Protein AF-A0A813G294-F1 (afdb_monomer_lite)

Radius of gyration: 37.11 Å; chains: 1; bounding box: 98×72×73 Å

Foldseek 3Di:
DDPVVVVVVVVVVPPDPDPPPCPDDPPVVQPDDADDPVPLVRLVVLLVCQVVDDDPDPNSVVSNVVSVVVVVVVVVVVVVLVVCVVDPDPDPVCVVDPVVCVVVVVCCVVPNPDPDPDPPDDDDDPDPVVVQVVCCVPVVDDPPPDDPDDDDDD

Organism: Polarella glacialis (NCBI:txid89957)

Secondary structure (DSSP, 8-state):
--HHHHHHHHHHTT-PPPP---------S--S----TT-HHHHHHHHHHHHHS--SSHHHHHHHHHHHHHHHHHHHHHHHHHHHHHS--S-HHHHHH-HHHHHHHHHHHHH--PPPSS-SS----SS-HHHHHHHHHHHSS-TT----------

Structure (mmCIF, N/CA/C/O backbone):
data_AF-A0A813G294-F1
#
_entry.id   AF-A0A813G294-F1
#
loop_
_atom_site.group_PDB
_atom_site.id
_atom_site.type_symbol
_atom_site.label_atom_id
_atom_site.label_alt_id
_atom_site.label_comp_id
_atom_site.label_asym_id
_atom_site.label_entity_id
_atom_site.label_seq_id
_atom_site.pdbx_PDB_ins_code
_atom_site.Cartn_x
_atom_site.Cartn_y
_atom_site.Cartn_z
_atom_site.occupancy
_atom_site.B_iso_or_equiv
_atom_site.auth_seq_id
_atom_site.auth_comp_id
_atom_site.auth_asym_id
_atom_site.auth_atom_id
_atom_site.pdbx_PDB_model_num
ATOM 1 N N . MET A 1 1 ? -47.497 -51.146 -14.653 1.00 51.03 1 MET A N 1
ATOM 2 C CA . MET A 1 1 ? -46.849 -50.410 -13.544 1.00 51.03 1 MET A CA 1
ATOM 3 C C . MET A 1 1 ? -47.878 -49.478 -12.923 1.00 51.03 1 MET A C 1
ATOM 5 O O . MET A 1 1 ? -48.528 -48.753 -13.660 1.00 51.03 1 MET A O 1
ATOM 9 N N . SER A 1 2 ? -48.101 -49.568 -11.611 1.00 65.31 2 SER A N 1
ATOM 10 C CA . SER A 1 2 ? -49.194 -48.860 -10.927 1.00 65.31 2 SER A CA 1
ATOM 11 C C . SER A 1 2 ? -48.904 -47.361 -10.794 1.00 65.31 2 SER A C 1
ATOM 13 O O . SER A 1 2 ? -47.890 -46.972 -10.215 1.00 65.31 2 SER A O 1
ATOM 15 N N . VAL A 1 3 ? -49.817 -46.527 -11.299 1.00 63.66 3 VAL A N 1
ATOM 16 C CA . VAL A 1 3 ? -49.752 -45.053 -11.242 1.00 63.66 3 VAL A CA 1
ATOM 17 C C . VAL A 1 3 ? -49.686 -44.552 -9.792 1.00 63.66 3 VAL A C 1
ATOM 19 O O . VAL A 1 3 ? -48.962 -43.606 -9.491 1.00 63.66 3 VAL A O 1
ATOM 22 N N . LEU A 1 4 ? -50.335 -45.256 -8.860 1.00 67.06 4 LEU A N 1
ATOM 23 C CA . LEU A 1 4 ? -50.295 -44.946 -7.427 1.00 67.06 4 LEU A CA 1
ATOM 24 C C . LEU A 1 4 ? -48.887 -45.068 -6.825 1.00 67.06 4 LEU A C 1
ATOM 26 O O . LEU A 1 4 ? -48.515 -44.276 -5.960 1.00 67.06 4 LEU A O 1
ATOM 30 N N . ALA A 1 5 ? -48.072 -46.008 -7.313 1.00 66.12 5 ALA A N 1
ATOM 31 C CA . ALA A 1 5 ? -46.697 -46.182 -6.846 1.00 66.12 5 ALA A CA 1
ATOM 32 C C . ALA A 1 5 ? -45.739 -45.102 -7.385 1.00 66.12 5 ALA A C 1
ATOM 34 O O . ALA A 1 5 ? -44.698 -44.848 -6.778 1.00 66.12 5 ALA A O 1
ATOM 35 N N . ALA A 1 6 ? -46.073 -44.464 -8.512 1.00 63.44 6 ALA A N 1
ATOM 36 C CA . ALA A 1 6 ? -45.314 -43.333 -9.043 1.00 63.44 6 ALA A CA 1
ATOM 37 C C . ALA A 1 6 ? -45.627 -42.042 -8.266 1.00 63.44 6 ALA A C 1
ATOM 39 O O . ALA A 1 6 ? -44.710 -41.310 -7.892 1.00 63.44 6 ALA A O 1
ATOM 40 N N . VAL A 1 7 ? -46.903 -41.815 -7.933 1.00 67.12 7 VAL A N 1
ATOM 41 C CA . VAL A 1 7 ? -47.347 -40.637 -7.169 1.00 67.12 7 VAL A CA 1
ATOM 42 C C . VAL A 1 7 ? -46.829 -40.665 -5.726 1.00 67.12 7 VAL A C 1
ATOM 44 O O . VAL A 1 7 ? -46.360 -39.641 -5.226 1.00 67.12 7 VAL A O 1
ATOM 47 N N . SER A 1 8 ? -46.816 -41.830 -5.067 1.00 64.88 8 SER A N 1
ATOM 48 C CA . SER A 1 8 ? -46.318 -41.942 -3.686 1.00 64.88 8 SER A CA 1
ATOM 49 C C . SER A 1 8 ? -44.819 -41.642 -3.565 1.00 64.88 8 SER A C 1
ATOM 51 O O . SER A 1 8 ? -44.395 -40.951 -2.639 1.00 64.88 8 SER A O 1
ATOM 53 N N . ARG A 1 9 ? -44.005 -42.062 -4.543 1.00 60.53 9 ARG A N 1
ATOM 54 C CA . ARG A 1 9 ? -42.565 -41.741 -4.587 1.00 60.53 9 ARG A CA 1
ATOM 55 C C . ARG A 1 9 ? -42.307 -40.256 -4.834 1.00 60.53 9 ARG A C 1
ATOM 57 O O . ARG A 1 9 ? -41.322 -39.712 -4.340 1.00 60.53 9 ARG A O 1
ATOM 64 N N . GLN A 1 10 ? -43.192 -39.591 -5.573 1.00 60.06 10 GLN A N 1
ATOM 65 C CA . GLN A 1 10 ? -43.084 -38.163 -5.866 1.00 60.06 10 GLN A CA 1
ATOM 66 C C . GLN A 1 10 ? -43.518 -37.293 -4.674 1.00 60.06 10 GLN A C 1
ATOM 68 O O . GLN A 1 10 ? -42.941 -36.226 -4.460 1.00 60.06 10 GLN A O 1
ATOM 73 N N . ALA A 1 11 ? -44.458 -37.776 -3.854 1.00 60.75 11 ALA A N 1
ATOM 74 C CA . ALA A 1 11 ? -44.867 -37.131 -2.606 1.00 60.75 11 ALA A CA 1
ATOM 75 C C . ALA A 1 11 ? -43.764 -37.177 -1.531 1.00 60.75 11 ALA A C 1
ATOM 77 O O . ALA A 1 11 ? -43.470 -36.156 -0.913 1.00 60.75 11 ALA A O 1
ATOM 78 N N . VAL A 1 12 ? -43.078 -38.315 -1.369 1.00 60.28 12 VAL A N 1
ATOM 79 C CA . VAL A 1 12 ? -41.978 -38.458 -0.389 1.00 60.28 12 VAL A CA 1
ATOM 80 C C . VAL A 1 12 ? -40.771 -37.581 -0.751 1.00 60.28 12 VAL A C 1
ATOM 82 O O . VAL A 1 12 ? -40.117 -37.029 0.129 1.00 60.28 12 VAL A O 1
ATOM 85 N N . ARG A 1 13 ? -40.505 -37.362 -2.046 1.00 58.94 13 ARG A N 1
ATOM 86 C CA . ARG A 1 13 ? -39.393 -36.514 -2.517 1.00 58.94 13 ARG A CA 1
ATOM 87 C C . ARG A 1 13 ? -39.620 -35.008 -2.315 1.00 58.94 13 ARG A C 1
ATOM 89 O O . ARG A 1 13 ? -38.680 -34.237 -2.477 1.00 58.94 13 ARG A O 1
ATOM 96 N N . ARG A 1 14 ? -40.851 -34.586 -1.995 1.00 57.94 14 ARG A N 1
ATOM 97 C CA . ARG A 1 14 ? -41.220 -33.183 -1.725 1.00 57.94 14 ARG A CA 1
ATOM 98 C C . ARG A 1 14 ? -41.246 -32.824 -0.242 1.00 57.94 14 ARG A C 1
ATOM 100 O O . ARG A 1 14 ? -41.527 -31.670 0.076 1.00 57.94 14 ARG A O 1
ATOM 107 N N . VAL A 1 15 ? -40.911 -33.755 0.652 1.00 60.88 15 VAL A N 1
ATOM 108 C CA . VAL A 1 15 ? -40.578 -33.404 2.035 1.00 60.88 15 VAL A CA 1
ATOM 109 C C . VAL A 1 15 ? -39.236 -32.677 1.994 1.00 60.88 15 VAL A C 1
ATOM 111 O O . VAL A 1 15 ? -38.169 -33.281 2.058 1.00 60.88 15 VAL A O 1
ATOM 114 N N . G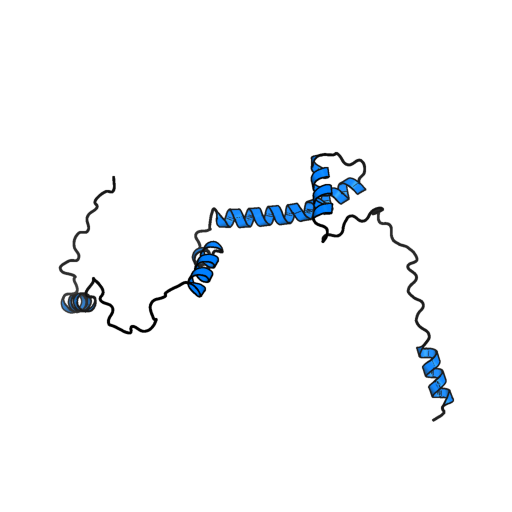LN A 1 16 ? -39.302 -31.364 1.780 1.00 65.44 16 GLN A N 1
ATOM 115 C CA . GLN A 1 16 ? -38.167 -30.470 1.947 1.00 65.44 16 GLN A CA 1
ATOM 116 C C . GLN A 1 16 ? -37.621 -30.706 3.362 1.00 65.44 16 GLN A C 1
ATOM 118 O O . GLN A 1 16 ? -38.410 -30.655 4.312 1.00 65.44 16 GLN A O 1
ATOM 123 N N . PRO A 1 17 ? -36.321 -31.004 3.534 1.00 65.12 17 PRO A N 1
ATOM 124 C CA . PRO A 1 17 ? -35.747 -31.055 4.867 1.00 65.12 17 PRO A CA 1
ATOM 125 C C . PRO A 1 17 ? -36.040 -29.715 5.539 1.00 65.12 17 PRO A C 1
ATOM 127 O O . PRO A 1 17 ? -35.833 -28.662 4.931 1.00 65.12 17 PRO A O 1
ATOM 130 N N . ALA A 1 18 ? -36.573 -29.759 6.763 1.00 67.44 18 ALA A N 1
ATOM 131 C CA . ALA A 1 18 ? -36.802 -28.552 7.541 1.00 67.44 18 ALA A CA 1
ATOM 132 C C . ALA A 1 18 ? -35.514 -27.709 7.506 1.00 67.44 18 ALA A C 1
ATOM 134 O O . ALA A 1 18 ? -34.428 -28.273 7.701 1.00 67.44 18 ALA A O 1
ATOM 135 N N . PRO A 1 19 ? -35.594 -26.401 7.198 1.00 70.44 19 PRO A N 1
ATOM 136 C CA . PRO A 1 19 ? -34.406 -25.568 7.119 1.00 70.44 19 PRO A CA 1
ATOM 137 C C . PRO A 1 19 ? -33.660 -25.702 8.440 1.00 70.44 19 PRO A C 1
ATOM 139 O O . PRO A 1 19 ? -34.276 -25.596 9.500 1.00 70.44 19 PRO A O 1
ATOM 142 N N . ALA A 1 20 ? -32.357 -25.991 8.372 1.00 70.00 20 ALA A N 1
ATOM 143 C CA . ALA A 1 20 ? -31.525 -26.197 9.549 1.00 70.00 20 ALA A CA 1
ATOM 144 C C . ALA A 1 20 ? -31.714 -25.016 10.511 1.00 70.00 20 ALA A C 1
ATOM 146 O O . ALA A 1 20 ? -31.218 -23.910 10.273 1.00 70.00 20 ALA A O 1
ATOM 147 N N . MET A 1 21 ? -32.491 -25.240 11.572 1.00 66.56 21 MET A N 1
ATOM 148 C CA . MET A 1 21 ? -32.824 -24.206 12.535 1.00 66.56 21 MET A CA 1
ATOM 149 C C . MET A 1 21 ? -31.529 -23.866 13.262 1.00 66.56 21 MET A C 1
ATOM 151 O O . MET A 1 21 ? -30.981 -24.692 13.992 1.00 66.56 21 MET A O 1
ATOM 155 N N . ARG A 1 22 ? -30.988 -22.669 13.015 1.00 62.59 22 ARG A N 1
ATOM 156 C CA . ARG A 1 22 ? -29.798 -22.160 13.708 1.00 62.59 22 ARG A CA 1
ATOM 157 C C . ARG A 1 22 ? -30.152 -21.939 15.182 1.00 62.59 22 ARG A C 1
ATOM 159 O O . ARG A 1 22 ? -30.475 -20.827 15.578 1.00 62.59 22 ARG A O 1
ATOM 166 N N . MET A 1 23 ? -30.102 -23.005 15.981 1.00 62.69 23 MET A N 1
ATOM 167 C CA . MET A 1 23 ? -30.502 -23.017 17.394 1.00 62.69 23 MET A CA 1
ATOM 168 C C . MET A 1 23 ? -29.616 -22.153 18.302 1.00 62.69 23 MET A C 1
ATOM 170 O O . MET A 1 23 ? -30.032 -21.811 19.401 1.00 62.69 23 MET A O 1
ATOM 174 N N . ALA A 1 24 ? -28.427 -21.745 17.854 1.00 57.69 24 ALA A N 1
ATOM 175 C CA . ALA A 1 24 ? -27.616 -20.775 18.576 1.00 57.69 24 ALA A CA 1
ATOM 176 C C . ALA A 1 24 ? -26.693 -20.018 17.615 1.00 57.69 24 ALA A C 1
ATOM 178 O O . ALA A 1 24 ? -25.806 -20.603 16.988 1.00 57.69 24 ALA A O 1
ATOM 179 N N . ARG A 1 25 ? -26.846 -18.691 17.535 1.00 59.12 25 ARG A N 1
ATOM 180 C CA . ARG A 1 25 ? -25.718 -17.834 17.158 1.00 59.12 25 ARG A CA 1
ATOM 181 C C . ARG A 1 25 ? -24.722 -17.941 18.311 1.00 59.12 25 ARG A C 1
ATOM 183 O O . ARG A 1 25 ? -25.004 -17.475 19.410 1.00 59.12 25 ARG A O 1
ATOM 190 N N . ARG A 1 26 ? -23.579 -18.591 18.086 1.00 57.94 26 ARG A N 1
ATOM 191 C CA . ARG A 1 26 ? -22.437 -18.500 19.002 1.00 57.94 26 ARG A CA 1
ATOM 192 C C . ARG A 1 26 ? -21.989 -17.040 19.013 1.00 57.94 26 ARG A C 1
ATOM 194 O O . ARG A 1 26 ? -21.222 -16.629 18.149 1.00 57.94 26 ARG A O 1
ATOM 201 N N . ASN A 1 27 ? -22.511 -16.252 19.948 1.00 57.03 27 ASN A N 1
ATOM 202 C CA . ASN A 1 27 ? -22.039 -14.897 20.200 1.00 57.03 27 ASN A CA 1
ATOM 203 C C . ASN A 1 27 ? -20.688 -15.033 20.907 1.00 57.03 27 ASN A C 1
ATOM 205 O O . ASN A 1 27 ? -20.604 -15.014 22.130 1.00 57.03 27 ASN A O 1
ATOM 209 N N . LEU A 1 28 ? -19.640 -15.260 20.116 1.00 56.78 28 LEU A N 1
ATOM 210 C CA . LEU A 1 28 ? -18.252 -15.453 20.539 1.00 56.78 28 LEU A CA 1
ATOM 211 C C . LEU A 1 28 ? -17.624 -14.128 21.034 1.00 56.78 28 LEU A C 1
ATOM 213 O O . LEU A 1 28 ? -16.503 -13.791 20.672 1.00 56.78 28 LEU A O 1
ATOM 217 N N . GLY A 1 29 ? -18.382 -13.325 21.785 1.00 57.59 29 GLY A N 1
ATOM 218 C CA . GLY A 1 29 ? -17.981 -12.001 22.267 1.00 57.59 29 GLY A CA 1
ATOM 219 C C . GLY A 1 29 ? -18.040 -10.865 21.237 1.00 57.59 29 GLY A C 1
ATOM 220 O O . GLY A 1 29 ? -17.925 -9.711 21.634 1.00 57.59 29 GLY A O 1
ATOM 221 N N . ASP A 1 30 ? -18.274 -11.139 19.950 1.00 60.16 30 ASP A N 1
ATOM 222 C CA . ASP A 1 30 ? -18.521 -10.089 18.949 1.00 60.16 30 ASP A CA 1
ATOM 223 C C . ASP A 1 30 ? -19.986 -9.646 19.001 1.00 60.16 30 ASP A C 1
ATOM 225 O O . ASP A 1 30 ? -20.839 -10.129 18.257 1.00 60.16 30 ASP A O 1
ATOM 229 N N . SER A 1 31 ? -20.294 -8.738 19.926 1.00 60.56 31 SER A N 1
ATOM 230 C CA . SER A 1 31 ? -21.604 -8.079 19.996 1.00 60.56 31 SER A CA 1
ATOM 231 C C . SER A 1 31 ? -21.836 -7.105 18.835 1.00 60.56 31 SER A C 1
ATOM 233 O O . SER A 1 31 ? -22.985 -6.797 18.523 1.00 60.56 31 SER A O 1
ATOM 235 N N . VAL A 1 32 ? -20.768 -6.647 18.171 1.00 62.62 32 VAL A N 1
ATOM 236 C CA . VAL A 1 32 ? -20.823 -5.673 17.077 1.00 62.62 32 VAL A CA 1
ATOM 237 C C . VAL A 1 32 ? -19.912 -6.128 15.943 1.00 62.62 32 VAL A C 1
ATOM 239 O O . VAL A 1 32 ? -18.707 -6.282 16.120 1.00 62.62 32 VAL A O 1
ATOM 242 N N . VAL A 1 33 ? -20.497 -6.345 14.766 1.00 72.00 33 VAL A N 1
ATOM 243 C CA . VAL A 1 33 ? -19.740 -6.549 13.527 1.00 72.00 33 VAL A CA 1
ATOM 244 C C . VAL A 1 33 ? -19.400 -5.170 12.974 1.00 72.00 33 VAL A C 1
ATOM 246 O O . VAL A 1 33 ? -20.294 -4.346 12.788 1.00 72.00 33 VAL A O 1
ATOM 249 N N . GLY A 1 34 ? -18.114 -4.911 12.746 1.00 82.69 34 GLY A N 1
ATOM 250 C CA . GLY A 1 34 ? -17.653 -3.666 12.146 1.00 82.69 34 GLY A CA 1
ATOM 251 C C . GLY A 1 34 ? -18.094 -3.455 10.696 1.00 82.69 34 GLY A C 1
ATOM 252 O O . GLY A 1 34 ? -18.707 -4.341 10.093 1.00 82.69 34 GLY A O 1
ATOM 253 N N . PRO A 1 35 ? -17.747 -2.298 10.104 1.00 90.62 35 PRO A N 1
ATOM 254 C CA . PRO A 1 35 ? -17.996 -2.040 8.693 1.00 90.62 35 PRO A CA 1
ATOM 255 C C . PRO A 1 35 ? -17.366 -3.126 7.809 1.00 90.62 35 PRO A C 1
ATOM 257 O O . PRO A 1 35 ? -16.285 -3.634 8.130 1.00 90.62 35 PRO A O 1
ATOM 260 N N . PRO A 1 36 ? -18.000 -3.480 6.680 1.00 90.44 36 PRO A N 1
ATOM 261 C CA . PRO A 1 36 ? -17.420 -4.430 5.740 1.00 90.44 36 PRO A CA 1
ATOM 262 C C . PRO A 1 36 ? -16.083 -3.902 5.199 1.00 90.44 36 PRO A C 1
ATOM 264 O O . PRO A 1 36 ? -15.880 -2.695 5.090 1.00 90.44 36 PRO A O 1
ATOM 267 N N . LEU A 1 37 ? -15.174 -4.802 4.809 1.00 86.25 37 LEU A N 1
ATOM 268 C CA . LEU A 1 37 ? -13.845 -4.433 4.284 1.00 86.25 37 LEU A CA 1
ATOM 269 C C . LEU A 1 37 ? -13.908 -3.543 3.032 1.00 86.25 37 LEU A C 1
ATOM 271 O O . LEU A 1 37 ? -12.975 -2.796 2.757 1.00 86.25 37 LEU A O 1
ATOM 275 N N . THR A 1 38 ? -15.005 -3.618 2.280 1.00 92.12 38 THR A N 1
ATOM 276 C CA . THR A 1 38 ? -15.256 -2.790 1.095 1.00 92.12 38 THR A CA 1
ATOM 277 C C . THR A 1 38 ? -15.556 -1.332 1.443 1.00 92.12 38 THR A C 1
ATOM 279 O O . THR A 1 38 ? -15.398 -0.458 0.597 1.00 92.12 38 THR A O 1
ATOM 282 N N . ASP A 1 39 ? -15.982 -1.052 2.676 1.00 93.62 39 ASP A N 1
ATOM 283 C CA . ASP A 1 39 ? -16.278 0.298 3.148 1.00 93.62 39 ASP A CA 1
ATOM 284 C C . ASP A 1 39 ? -15.008 0.963 3.706 1.00 93.62 39 ASP A C 1
ATOM 286 O O . ASP A 1 39 ? -14.787 1.072 4.917 1.00 93.62 39 ASP A O 1
ATOM 290 N N . ILE A 1 40 ? -14.131 1.381 2.789 1.00 94.38 40 ILE A N 1
ATOM 291 C CA . ILE A 1 40 ? -12.882 2.090 3.094 1.00 94.38 40 ILE A CA 1
ATOM 292 C C . ILE A 1 40 ? -13.102 3.353 3.949 1.00 94.38 40 ILE A C 1
ATOM 294 O O . ILE A 1 40 ? -12.370 3.505 4.931 1.00 94.38 40 ILE A O 1
ATOM 298 N N . PRO A 1 41 ? -14.061 4.263 3.658 1.00 95.56 41 PRO A N 1
ATOM 299 C CA . PRO A 1 41 ? -14.178 5.504 4.425 1.00 95.56 41 PRO A CA 1
ATOM 300 C C . PRO A 1 41 ? -14.596 5.263 5.880 1.00 95.56 41 PRO A C 1
ATOM 302 O O . PRO A 1 41 ? -14.074 5.928 6.779 1.00 95.56 41 PRO A O 1
ATOM 305 N N . SER A 1 42 ? -15.480 4.300 6.150 1.00 93.50 42 SER A N 1
ATOM 306 C CA . SER A 1 42 ? -15.848 3.960 7.531 1.00 93.50 42 SER A CA 1
ATOM 307 C C . SER A 1 42 ? -14.698 3.291 8.281 1.00 93.50 42 SER A C 1
ATOM 309 O O . SER A 1 42 ? -14.424 3.648 9.428 1.00 93.50 42 SER A O 1
ATOM 311 N N . ASN A 1 43 ? -13.969 2.379 7.629 1.00 94.44 43 ASN A N 1
ATOM 312 C CA . ASN A 1 43 ? -12.774 1.773 8.217 1.00 94.44 43 ASN A CA 1
ATOM 313 C C . ASN A 1 43 ? -11.680 2.814 8.492 1.00 94.44 43 ASN A C 1
ATOM 315 O O . ASN A 1 43 ? -11.029 2.738 9.531 1.00 94.44 43 ASN A O 1
ATOM 319 N N . ALA A 1 44 ? -11.505 3.813 7.623 1.00 94.81 44 ALA A N 1
ATOM 320 C CA . ALA A 1 44 ? -10.530 4.884 7.821 1.00 94.81 44 ALA A CA 1
ATOM 321 C C . ALA A 1 44 ? -10.855 5.729 9.059 1.00 94.81 44 ALA A C 1
ATOM 323 O O . ALA A 1 44 ? -9.969 6.001 9.866 1.00 94.81 44 ALA A O 1
ATOM 324 N N . LYS A 1 45 ? -12.129 6.093 9.261 1.00 95.00 45 LYS A N 1
ATOM 325 C CA . LYS A 1 45 ? -12.564 6.825 10.462 1.00 95.00 45 LYS A CA 1
ATOM 326 C C . LYS A 1 45 ? -12.242 6.044 11.733 1.00 95.00 45 LYS A C 1
ATOM 328 O O . LYS A 1 45 ? -11.644 6.594 12.651 1.00 95.00 45 LYS A O 1
ATOM 333 N N . ILE A 1 46 ? -12.584 4.757 11.765 1.00 94.12 46 ILE A N 1
ATOM 334 C CA . ILE A 1 46 ? -12.313 3.887 12.916 1.00 94.12 46 ILE A CA 1
ATOM 335 C C . ILE A 1 46 ? -10.801 3.720 13.128 1.00 94.12 46 ILE A C 1
ATOM 337 O O . ILE A 1 46 ? -10.329 3.819 14.258 1.00 94.12 46 ILE A O 1
ATOM 341 N N . ALA A 1 47 ? -10.021 3.536 12.062 1.00 94.69 47 ALA A N 1
ATOM 342 C CA . ALA A 1 47 ? -8.568 3.447 12.156 1.00 94.69 47 ALA A CA 1
ATOM 343 C C . ALA A 1 47 ? -7.950 4.732 12.733 1.00 94.69 47 ALA A C 1
ATOM 345 O O . ALA A 1 47 ? -7.064 4.649 13.575 1.00 94.69 47 ALA A O 1
ATOM 346 N N . MET A 1 48 ? -8.454 5.916 12.367 1.00 95.25 48 MET A N 1
ATOM 347 C CA . MET A 1 48 ? -7.999 7.177 12.966 1.00 95.25 48 MET A CA 1
ATOM 348 C C . MET A 1 48 ? -8.343 7.264 14.455 1.00 95.25 48 MET A C 1
ATOM 350 O O . MET A 1 48 ? -7.519 7.738 15.237 1.00 95.25 48 MET A O 1
ATOM 354 N N . THR A 1 49 ? -9.504 6.741 14.878 1.00 94.81 49 THR A N 1
ATOM 355 C CA . THR A 1 49 ? -9.855 6.730 16.310 1.00 94.81 49 THR A CA 1
ATOM 356 C C . THR A 1 49 ? -8.869 5.949 17.168 1.00 94.81 49 THR A C 1
ATOM 358 O O . THR A 1 49 ? -8.720 6.293 18.332 1.00 94.81 49 THR A O 1
ATOM 361 N N . PHE A 1 50 ? -8.153 4.971 16.605 1.00 94.31 50 PHE A N 1
ATOM 362 C CA . PHE A 1 50 ? -7.095 4.247 17.314 1.00 94.31 50 PHE A CA 1
ATOM 363 C C . PHE A 1 50 ? -5.982 5.180 17.818 1.00 94.31 50 PHE A C 1
ATOM 365 O O . PHE A 1 50 ? -5.426 4.958 18.889 1.00 94.31 50 PHE A O 1
ATOM 372 N N . PHE A 1 51 ? -5.669 6.236 17.061 1.00 94.75 51 PHE A N 1
ATOM 373 C CA . PHE A 1 51 ? -4.612 7.191 17.401 1.00 94.75 51 PHE A CA 1
ATOM 374 C C . PHE A 1 51 ? -5.122 8.408 18.171 1.00 94.75 51 PHE A C 1
ATOM 376 O O . PHE A 1 51 ? -4.343 9.070 18.851 1.00 94.75 51 PHE A O 1
ATOM 383 N N . THR A 1 52 ? -6.415 8.722 18.067 1.00 95.06 52 THR A N 1
ATOM 384 C CA . THR A 1 52 ? -6.990 9.921 18.692 1.00 95.06 52 THR A CA 1
ATOM 385 C C . THR A 1 52 ? -7.760 9.636 19.978 1.00 95.06 52 THR A C 1
ATOM 387 O O . THR A 1 52 ? -7.994 10.562 20.751 1.00 95.06 52 THR A O 1
ATOM 390 N N . LYS A 1 53 ? -8.203 8.394 20.219 1.00 93.75 53 LYS A N 1
ATOM 391 C CA . LYS A 1 53 ? -9.069 8.042 21.351 1.00 93.75 53 LYS A CA 1
ATOM 392 C C . LYS A 1 53 ? -8.710 6.672 21.932 1.00 93.75 53 LYS A C 1
ATOM 394 O O . LYS A 1 53 ? -8.690 5.669 21.225 1.00 93.75 53 LYS A O 1
ATOM 399 N N . SER A 1 54 ? -8.532 6.622 23.252 1.00 92.75 54 SER A N 1
ATOM 400 C CA . SER A 1 54 ? -8.386 5.355 23.977 1.00 92.75 54 SER A CA 1
ATOM 401 C C . SER A 1 54 ? -9.700 4.551 23.943 1.00 92.75 54 SER A C 1
ATOM 403 O O . SER A 1 54 ? -10.764 5.127 24.206 1.00 92.75 54 SER A O 1
ATOM 405 N N . PRO A 1 55 ? -9.670 3.248 23.616 1.00 90.44 55 PRO A N 1
ATOM 406 C CA . PRO A 1 55 ? -10.867 2.415 23.556 1.00 90.44 55 PRO A CA 1
ATOM 407 C C . PRO A 1 55 ? -11.467 2.215 24.953 1.00 90.44 55 PRO A C 1
ATOM 409 O O . PRO A 1 55 ? -10.760 1.898 25.907 1.00 90.44 55 PRO A O 1
ATOM 412 N N . MET A 1 56 ? -12.791 2.342 25.073 1.00 89.94 56 MET A N 1
ATOM 413 C CA . MET A 1 56 ? -13.488 2.135 26.353 1.00 89.94 56 MET A CA 1
ATOM 414 C C . MET A 1 56 ? -13.833 0.663 26.602 1.00 89.94 56 MET A C 1
ATOM 416 O O . MET A 1 56 ? -14.185 0.279 27.714 1.00 89.94 56 MET A O 1
ATOM 420 N N . SER A 1 57 ? -13.745 -0.175 25.567 1.00 89.94 57 SER A N 1
ATOM 421 C CA . SER A 1 57 ? -14.016 -1.607 25.655 1.00 89.94 57 SER A CA 1
ATOM 422 C C . SER A 1 57 ? -13.078 -2.418 24.768 1.00 89.94 57 SER A C 1
ATOM 424 O O . SER A 1 57 ? -12.568 -1.934 23.755 1.00 89.94 57 SER A O 1
ATOM 426 N N . TYR A 1 58 ? -12.911 -3.697 25.109 1.00 88.25 58 TYR A N 1
ATOM 427 C CA . TYR A 1 58 ? -12.152 -4.634 24.281 1.00 88.25 58 TYR A CA 1
ATOM 428 C C . TYR A 1 58 ? -12.744 -4.784 22.869 1.00 88.25 58 TYR A C 1
ATOM 430 O O . TYR A 1 58 ? -11.997 -4.907 21.903 1.00 88.25 58 TYR A O 1
ATOM 438 N N . GLY A 1 59 ? -14.075 -4.726 22.731 1.00 88.31 59 GLY A N 1
ATOM 439 C CA . GLY A 1 59 ? -14.739 -4.790 21.426 1.00 88.31 59 GLY A CA 1
ATOM 440 C C . GLY A 1 59 ? -14.386 -3.601 20.529 1.00 88.31 59 GLY A C 1
ATOM 441 O O . GLY A 1 59 ? -14.064 -3.787 19.358 1.00 88.31 59 GLY A O 1
ATOM 442 N N . GLU A 1 60 ? -14.366 -2.390 21.095 1.00 88.19 60 GLU A N 1
ATOM 443 C CA . GLU A 1 60 ? -13.943 -1.173 20.388 1.00 88.19 60 GLU A CA 1
ATOM 444 C C . GLU A 1 60 ? -12.468 -1.271 19.975 1.00 88.19 60 GLU A C 1
ATOM 446 O O . GLU A 1 60 ? -12.149 -1.063 18.806 1.00 88.19 60 GLU A O 1
ATOM 451 N N . TYR A 1 61 ? -11.587 -1.694 20.889 1.00 90.62 61 TYR A N 1
ATOM 452 C CA . TYR A 1 61 ? -10.164 -1.893 20.591 1.00 90.62 61 TYR A CA 1
ATOM 453 C C . TYR A 1 61 ? -9.936 -2.915 19.471 1.00 90.62 61 TYR A C 1
ATOM 455 O O . TYR A 1 61 ? -9.195 -2.668 18.518 1.00 90.62 61 TYR A O 1
ATOM 463 N N . LYS A 1 62 ? -10.613 -4.067 19.547 1.00 90.69 62 LYS A N 1
ATOM 464 C CA . LYS A 1 62 ? -10.538 -5.106 18.518 1.00 90.69 62 LYS A CA 1
ATOM 465 C C . LYS A 1 62 ? -10.977 -4.557 17.163 1.00 90.69 62 LYS A C 1
ATOM 467 O O . LYS A 1 62 ? -10.284 -4.777 16.171 1.00 90.69 62 LYS A O 1
ATOM 472 N N . GLN A 1 63 ? -12.094 -3.833 17.116 1.00 90.81 63 GLN A N 1
ATOM 473 C CA . GLN A 1 63 ? -12.599 -3.259 15.874 1.00 90.81 63 GLN A CA 1
ATOM 474 C C . GLN A 1 63 ? -11.634 -2.220 15.287 1.00 90.81 63 GLN A C 1
ATOM 476 O O . GLN A 1 63 ? -11.406 -2.220 14.078 1.00 90.81 63 GLN A O 1
ATOM 481 N N . GLN A 1 64 ? -11.014 -1.391 16.130 1.00 92.81 64 GLN A N 1
ATOM 482 C CA . GLN A 1 64 ? -9.974 -0.457 15.703 1.00 92.81 64 GLN A CA 1
ATOM 483 C C . GLN A 1 64 ? -8.784 -1.178 15.061 1.00 92.81 64 GLN A C 1
ATOM 485 O O . GLN A 1 64 ? -8.374 -0.809 13.963 1.00 92.81 64 GLN A O 1
ATOM 490 N N . CYS A 1 65 ? -8.285 -2.255 15.674 1.00 92.50 65 CYS A N 1
ATOM 491 C CA . CYS A 1 65 ? -7.203 -3.068 15.111 1.00 92.50 65 CYS A CA 1
ATOM 492 C C . CYS A 1 65 ? -7.591 -3.739 13.782 1.00 92.50 65 CYS A C 1
ATOM 494 O O . CYS A 1 65 ? -6.780 -3.794 12.855 1.00 92.50 65 CYS A O 1
ATOM 496 N N . VAL A 1 66 ? -8.827 -4.238 13.663 1.00 92.00 66 VAL A N 1
ATOM 497 C CA . VAL A 1 66 ? -9.332 -4.851 12.422 1.00 92.00 66 VAL A CA 1
ATOM 498 C C . VAL A 1 66 ? -9.381 -3.825 11.290 1.00 92.00 66 VAL A C 1
ATOM 500 O O . VAL A 1 66 ? -8.895 -4.111 10.196 1.00 92.00 66 VAL A O 1
ATOM 503 N N . SER A 1 67 ? -9.905 -2.627 11.552 1.00 93.44 67 SER A N 1
ATOM 504 C CA . SER A 1 67 ? -9.940 -1.546 10.562 1.00 93.44 67 SER A CA 1
ATOM 505 C C . SER A 1 67 ? -8.535 -1.032 10.220 1.00 93.44 67 SER A C 1
ATOM 507 O O . SER A 1 67 ? -8.233 -0.813 9.049 1.00 93.44 67 SER A O 1
ATOM 509 N N . LEU A 1 68 ? -7.639 -0.914 11.208 1.00 95.12 68 LEU A N 1
ATOM 510 C CA . LEU A 1 68 ? -6.245 -0.494 11.018 1.00 95.12 68 LEU A CA 1
ATOM 511 C C . LEU A 1 68 ? -5.452 -1.477 10.144 1.00 95.12 68 LEU A C 1
ATOM 513 O O . LEU A 1 68 ? -4.643 -1.054 9.320 1.00 95.12 68 LEU A O 1
ATOM 517 N N . ARG A 1 69 ? -5.693 -2.787 10.287 1.00 94.12 69 ARG A N 1
ATOM 518 C CA . ARG A 1 69 ? -4.971 -3.843 9.558 1.00 94.12 69 ARG A CA 1
ATOM 519 C C . ARG A 1 69 ? -4.966 -3.626 8.045 1.00 94.12 69 ARG A C 1
ATOM 521 O O . ARG A 1 69 ? -3.941 -3.870 7.411 1.00 94.12 69 ARG A O 1
ATOM 528 N N . LEU A 1 70 ? -6.086 -3.181 7.476 1.00 93.56 70 LEU A N 1
ATOM 529 C CA . LEU A 1 70 ? -6.204 -2.926 6.039 1.00 93.56 70 LEU A CA 1
ATOM 530 C C . LEU A 1 70 ? -5.210 -1.846 5.590 1.00 93.56 70 LEU A C 1
ATOM 532 O O . LEU A 1 70 ? -4.463 -2.046 4.632 1.00 93.56 70 LEU A O 1
ATOM 536 N N . PHE A 1 71 ? -5.138 -0.743 6.333 1.00 95.81 71 PHE A N 1
ATOM 537 C CA . PHE A 1 71 ? -4.234 0.366 6.034 1.00 95.81 71 PHE A CA 1
ATOM 538 C C . PHE A 1 71 ? -2.781 0.040 6.357 1.00 95.81 71 PHE A C 1
ATOM 540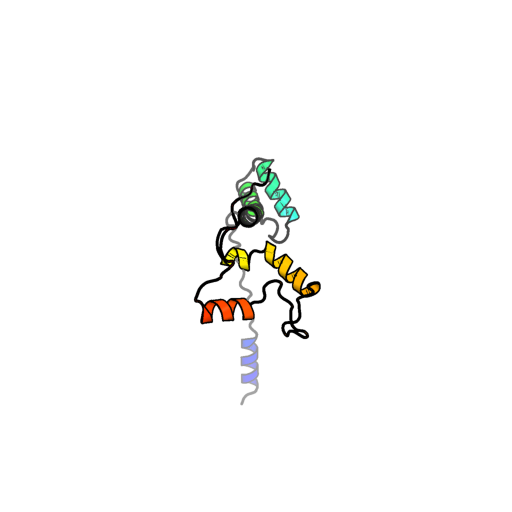 O O . PHE A 1 71 ? -1.899 0.419 5.597 1.00 95.81 71 PHE A O 1
ATOM 547 N N . ALA A 1 72 ? -2.519 -0.699 7.436 1.00 95.81 72 ALA A N 1
ATOM 548 C CA . ALA A 1 72 ? -1.172 -1.138 7.780 1.00 95.81 72 ALA A CA 1
ATOM 549 C C . ALA A 1 72 ? -0.594 -2.056 6.695 1.00 95.81 72 ALA A C 1
ATOM 551 O O . ALA A 1 72 ? 0.536 -1.857 6.258 1.00 95.81 72 ALA A O 1
ATOM 552 N N . PHE A 1 73 ? -1.380 -3.020 6.206 1.00 95.44 73 PHE A N 1
ATOM 553 C CA . PHE A 1 73 ? -0.943 -3.916 5.139 1.00 95.44 73 PHE A CA 1
ATOM 554 C C . PHE A 1 73 ? -0.638 -3.154 3.847 1.00 95.44 73 PHE A C 1
ATOM 556 O O . PHE A 1 73 ? 0.431 -3.334 3.262 1.00 95.44 73 PHE A O 1
ATOM 563 N N . ILE A 1 74 ? -1.544 -2.268 3.425 1.00 95.69 74 ILE A N 1
ATOM 564 C CA . ILE A 1 74 ? -1.352 -1.462 2.215 1.00 95.69 74 ILE A CA 1
ATOM 565 C C . ILE A 1 74 ? -0.165 -0.511 2.390 1.00 95.69 74 ILE A C 1
ATOM 567 O O . ILE A 1 74 ? 0.677 -0.431 1.504 1.00 95.69 74 ILE A O 1
ATOM 571 N N . GLY A 1 75 ? -0.066 0.165 3.533 1.00 96.44 75 GLY A N 1
ATOM 572 C CA . GLY A 1 75 ? 0.986 1.131 3.831 1.00 96.44 75 GLY A CA 1
ATOM 573 C C . GLY A 1 75 ? 2.376 0.502 3.859 1.00 96.44 75 GLY A C 1
ATOM 574 O O . GLY A 1 75 ? 3.286 1.020 3.221 1.00 96.44 75 GLY A O 1
ATOM 575 N N . VAL A 1 76 ? 2.536 -0.648 4.522 1.00 96.94 76 VAL A N 1
ATOM 576 C CA . VAL A 1 76 ? 3.811 -1.384 4.537 1.00 96.94 76 VAL A CA 1
ATOM 577 C C . VAL A 1 76 ? 4.161 -1.873 3.135 1.00 96.94 76 VAL A C 1
ATOM 579 O O . VAL A 1 76 ? 5.278 -1.657 2.675 1.00 96.94 76 VAL A O 1
ATOM 582 N N . THR A 1 77 ? 3.203 -2.471 2.422 1.00 96.69 77 THR A N 1
ATOM 583 C CA . THR A 1 77 ? 3.441 -2.974 1.061 1.00 96.69 77 THR A CA 1
ATOM 584 C C . THR A 1 77 ? 3.841 -1.846 0.111 1.00 96.69 77 THR A C 1
ATOM 586 O O . THR A 1 77 ? 4.845 -1.954 -0.591 1.00 96.69 77 THR A O 1
ATOM 589 N N . ALA A 1 78 ? 3.106 -0.732 0.129 1.00 95.88 78 ALA A N 1
ATOM 590 C CA . ALA A 1 78 ? 3.410 0.449 -0.669 1.00 95.88 78 ALA A CA 1
ATOM 591 C C . ALA A 1 78 ? 4.761 1.062 -0.281 1.00 95.88 78 ALA A C 1
ATOM 593 O O . ALA A 1 78 ? 5.534 1.425 -1.161 1.00 95.88 78 ALA A O 1
ATOM 594 N N . GLY A 1 79 ? 5.080 1.121 1.015 1.00 96.00 79 GLY A N 1
ATOM 595 C CA . GLY A 1 79 ? 6.372 1.586 1.513 1.00 96.00 79 GLY A CA 1
ATOM 596 C C . GLY A 1 79 ? 7.536 0.730 1.013 1.00 96.00 79 GLY A C 1
ATOM 597 O O . GLY A 1 79 ? 8.526 1.271 0.526 1.00 96.00 79 GLY A O 1
ATOM 598 N N . CYS A 1 80 ? 7.405 -0.600 1.048 1.00 92.88 80 CYS A N 1
ATOM 599 C CA . CYS A 1 80 ? 8.405 -1.514 0.496 1.00 92.88 80 CYS A CA 1
ATOM 600 C C . CYS A 1 80 ? 8.570 -1.334 -1.019 1.00 92.88 80 CYS A C 1
ATOM 602 O O . CYS A 1 80 ? 9.696 -1.250 -1.503 1.00 92.88 80 CYS A O 1
ATOM 604 N N . VAL A 1 81 ? 7.466 -1.232 -1.767 1.00 90.12 81 VAL A N 1
ATOM 605 C CA . VAL A 1 81 ? 7.504 -1.004 -3.222 1.00 90.12 81 VAL A CA 1
ATOM 606 C C . VAL A 1 81 ? 8.158 0.338 -3.549 1.00 90.12 81 VAL A C 1
ATOM 608 O O . VAL A 1 81 ? 9.022 0.404 -4.416 1.00 90.12 81 VAL A O 1
ATOM 611 N N . LEU A 1 82 ? 7.808 1.401 -2.830 1.00 90.62 82 LEU A N 1
ATOM 612 C CA . LEU A 1 82 ? 8.379 2.728 -3.039 1.00 90.62 82 LEU A CA 1
ATOM 613 C C . LEU A 1 82 ? 9.869 2.761 -2.672 1.00 90.62 82 LEU A C 1
ATOM 615 O O . LEU A 1 82 ? 10.668 3.340 -3.404 1.00 90.62 82 LEU A O 1
ATOM 619 N N . SER A 1 83 ? 10.268 2.066 -1.605 1.00 90.56 83 SER A N 1
ATOM 620 C CA . SER A 1 83 ? 11.678 1.882 -1.244 1.00 90.56 83 SER A CA 1
ATOM 621 C C . SER A 1 83 ? 12.467 1.180 -2.358 1.00 90.56 83 SER A C 1
ATOM 623 O O . SER A 1 83 ? 13.546 1.644 -2.723 1.00 90.56 83 SER A O 1
ATOM 625 N N . LEU A 1 84 ? 11.892 0.136 -2.967 1.00 87.12 84 LEU A N 1
ATOM 626 C CA . LEU A 1 84 ? 12.459 -0.567 -4.126 1.00 87.12 84 LEU A CA 1
ATOM 627 C C . LEU A 1 84 ? 12.542 0.308 -5.386 1.00 87.12 84 LEU A C 1
ATOM 629 O O . LEU A 1 84 ? 13.400 0.077 -6.238 1.00 87.12 84 LEU A O 1
ATOM 633 N N . MET A 1 85 ? 11.652 1.293 -5.531 1.00 84.00 85 MET A N 1
ATOM 634 C CA . MET A 1 85 ? 11.695 2.242 -6.645 1.00 84.00 85 MET A CA 1
ATOM 635 C C . MET A 1 85 ? 12.765 3.319 -6.450 1.00 84.00 85 MET A C 1
ATOM 637 O O . MET A 1 85 ? 13.447 3.657 -7.413 1.00 84.00 85 MET A O 1
ATOM 641 N N . ILE A 1 86 ? 12.928 3.842 -5.229 1.00 87.00 86 ILE A N 1
ATOM 642 C CA . ILE A 1 86 ? 13.939 4.867 -4.918 1.00 87.00 86 ILE A CA 1
ATOM 643 C C . ILE A 1 86 ? 15.347 4.268 -4.933 1.00 87.00 86 ILE A C 1
ATOM 645 O O . ILE A 1 86 ? 16.261 4.863 -5.496 1.00 87.00 86 ILE A O 1
ATOM 649 N N . ASN A 1 87 ? 15.517 3.087 -4.338 1.00 86.31 87 ASN A N 1
ATOM 650 C CA . ASN A 1 87 ? 16.796 2.388 -4.257 1.00 86.31 87 ASN A CA 1
ATOM 651 C C . ASN A 1 87 ? 16.699 1.048 -4.997 1.00 86.31 87 ASN A C 1
ATOM 653 O O . ASN A 1 87 ? 16.552 -0.002 -4.361 1.00 86.31 87 ASN A O 1
ATOM 657 N N . PRO A 1 88 ? 16.754 1.061 -6.341 1.00 84.88 88 PRO A N 1
ATOM 658 C CA . PRO A 1 88 ? 16.656 -0.160 -7.118 1.00 84.88 88 PRO A CA 1
ATOM 659 C C . PRO A 1 88 ? 17.843 -1.091 -6.823 1.00 84.88 88 PRO A C 1
ATOM 661 O O . PRO A 1 88 ? 18.996 -0.647 -6.829 1.00 84.88 88 PRO A O 1
ATOM 664 N N . PRO A 1 89 ? 17.610 -2.397 -6.608 1.00 83.94 89 PRO A N 1
ATOM 665 C CA . PRO A 1 89 ? 18.695 -3.358 -6.494 1.00 83.94 89 PRO A CA 1
ATOM 666 C C . PRO A 1 89 ? 19.504 -3.418 -7.795 1.00 83.94 89 PRO A C 1
ATOM 668 O O . PRO A 1 89 ? 18.945 -3.403 -8.894 1.00 83.94 89 PRO A O 1
ATOM 671 N N . LYS A 1 90 ? 20.831 -3.557 -7.674 1.00 81.12 90 LYS A N 1
ATOM 672 C CA . LYS A 1 90 ? 21.754 -3.772 -8.802 1.00 81.12 90 LYS A CA 1
ATOM 673 C C . LYS A 1 90 ? 21.625 -5.197 -9.354 1.00 81.12 90 LYS A C 1
ATOM 675 O O . LYS A 1 90 ? 22.553 -5.993 -9.271 1.00 81.12 90 LYS A O 1
ATOM 680 N N . SER A 1 91 ? 20.459 -5.546 -9.886 1.00 83.44 91 SER A N 1
ATOM 681 C CA . SER A 1 91 ? 20.251 -6.801 -10.603 1.00 83.44 91 SER A CA 1
ATOM 682 C C . SER A 1 91 ? 19.912 -6.512 -12.062 1.00 83.44 91 SER A C 1
ATOM 684 O O . SER A 1 91 ? 19.158 -5.590 -12.377 1.00 83.44 91 SER A O 1
ATOM 686 N N . SER A 1 92 ? 20.466 -7.317 -12.972 1.00 77.38 92 SER A N 1
ATOM 687 C CA . SER A 1 92 ? 20.154 -7.225 -14.406 1.00 77.38 92 SER A CA 1
ATOM 688 C C . SER A 1 92 ? 18.642 -7.346 -14.661 1.00 77.38 92 SER A C 1
ATOM 690 O O . SER A 1 92 ? 18.090 -6.641 -15.504 1.00 77.38 92 SER A O 1
ATOM 692 N N . TYR A 1 93 ? 17.950 -8.167 -13.860 1.00 80.50 93 TYR A N 1
ATOM 693 C CA . TYR A 1 93 ? 16.499 -8.330 -13.930 1.00 80.50 93 TYR A CA 1
ATOM 694 C C . TYR A 1 93 ? 15.746 -7.041 -13.583 1.00 80.50 93 TYR A C 1
ATOM 696 O O . TYR A 1 93 ? 14.808 -6.674 -14.288 1.00 80.50 93 TYR A O 1
ATOM 704 N N . TRP A 1 94 ? 16.175 -6.314 -12.545 1.00 81.12 94 TRP A N 1
ATOM 705 C CA . TRP A 1 94 ? 15.525 -5.061 -12.163 1.00 81.12 94 TRP A CA 1
ATOM 706 C C . TRP A 1 94 ? 15.758 -3.956 -13.194 1.00 81.12 94 TRP A C 1
ATOM 708 O O . TRP A 1 94 ? 14.843 -3.195 -13.468 1.00 81.12 94 TRP A O 1
ATOM 718 N N . MET A 1 95 ? 16.919 -3.901 -13.854 1.00 75.19 95 MET A N 1
ATOM 719 C CA . MET A 1 95 ? 17.110 -2.967 -14.976 1.00 75.19 95 MET A CA 1
ATOM 720 C C . MET A 1 95 ? 16.179 -3.267 -16.158 1.00 75.19 95 MET A C 1
ATOM 722 O O . MET A 1 95 ? 15.703 -2.343 -16.808 1.00 75.19 95 MET A O 1
ATOM 726 N N . ARG A 1 96 ? 15.885 -4.543 -16.431 1.00 78.25 96 ARG A N 1
ATOM 727 C CA . ARG A 1 96 ? 15.057 -4.943 -17.580 1.00 78.25 96 ARG A CA 1
ATOM 728 C C . ARG A 1 96 ? 13.553 -4.870 -17.314 1.00 78.25 96 ARG A C 1
ATOM 730 O O . ARG A 1 96 ? 12.790 -4.595 -18.232 1.00 78.25 96 ARG A O 1
ATOM 737 N N . TYR A 1 97 ? 13.128 -5.123 -16.078 1.00 77.81 97 TYR A N 1
ATOM 738 C CA . TYR A 1 97 ? 11.712 -5.219 -15.700 1.00 77.81 97 TYR A CA 1
ATOM 739 C C . TYR A 1 97 ? 11.301 -4.239 -14.601 1.00 77.81 97 TYR A C 1
ATOM 741 O O . TYR A 1 97 ? 10.223 -4.390 -14.025 1.00 77.81 97 TYR A O 1
ATOM 749 N N . SER A 1 98 ? 12.130 -3.239 -14.282 1.00 78.62 98 SER A N 1
ATOM 750 C CA . SER A 1 98 ? 11.737 -2.239 -13.290 1.00 78.62 98 SER A CA 1
ATOM 751 C C . SER A 1 98 ? 10.448 -1.550 -13.746 1.00 78.62 98 SER A C 1
ATOM 753 O O . SER A 1 98 ? 10.336 -1.157 -14.916 1.00 78.62 98 SER A O 1
ATOM 755 N N . PRO A 1 99 ? 9.491 -1.349 -12.823 1.00 76.50 99 PRO A N 1
ATOM 756 C CA . PRO A 1 99 ? 8.256 -0.623 -13.104 1.00 76.50 99 PRO A CA 1
ATOM 757 C C . PRO A 1 99 ? 8.501 0.739 -13.768 1.00 76.50 99 PRO A C 1
ATOM 759 O O . PRO A 1 99 ? 7.709 1.177 -14.600 1.00 76.50 99 PRO A O 1
ATOM 762 N N . MET A 1 100 ? 9.633 1.378 -13.453 1.00 76.12 100 MET A N 1
ATOM 763 C CA . MET A 1 100 ? 10.011 2.677 -14.005 1.00 76.12 100 MET A CA 1
ATOM 764 C C . MET A 1 100 ? 10.322 2.608 -15.508 1.00 76.12 100 MET A C 1
ATOM 766 O O . MET A 1 100 ? 9.894 3.473 -16.271 1.00 76.12 100 MET A O 1
ATOM 770 N N . TYR A 1 101 ? 11.002 1.548 -15.961 1.00 75.31 101 TYR A N 1
ATOM 771 C CA . TYR A 1 101 ? 11.231 1.310 -17.390 1.00 75.31 101 TYR A CA 1
ATOM 772 C C . TYR A 1 101 ? 9.982 0.772 -18.091 1.00 75.31 101 TYR A C 1
ATOM 774 O O . TYR A 1 101 ? 9.794 1.051 -19.271 1.00 75.31 101 TYR A O 1
ATOM 782 N N . GLY A 1 102 ? 9.084 0.094 -17.368 1.00 77.44 102 GLY A N 1
ATOM 783 C CA . GLY A 1 102 ? 7.774 -0.328 -17.874 1.00 77.44 102 GLY A CA 1
ATOM 784 C C . GLY A 1 102 ? 6.987 0.815 -18.520 1.00 77.44 102 GLY A C 1
ATOM 785 O O . GLY A 1 102 ? 6.502 0.676 -19.641 1.00 77.44 102 GLY A O 1
ATOM 786 N N . LEU A 1 103 ? 6.937 1.980 -17.867 1.00 80.88 103 LEU A N 1
ATOM 787 C CA . LEU A 1 103 ? 6.296 3.175 -18.429 1.00 80.88 103 LEU A CA 1
ATOM 788 C C . LEU A 1 103 ? 6.992 3.670 -19.704 1.00 80.88 103 LEU A C 1
ATOM 790 O O . LEU A 1 103 ? 6.321 4.086 -20.648 1.00 80.88 103 LEU A O 1
ATOM 794 N N . SER A 1 104 ? 8.324 3.582 -19.759 1.00 79.50 104 SER A N 1
ATOM 795 C CA . SER A 1 104 ? 9.096 3.893 -20.967 1.00 79.50 104 SER A CA 1
ATOM 796 C C . SER A 1 104 ? 8.771 2.923 -22.108 1.00 79.50 104 SER A C 1
ATOM 798 O O . SER A 1 104 ? 8.558 3.356 -23.235 1.00 79.50 104 SER A O 1
ATOM 800 N N . TYR A 1 105 ? 8.626 1.623 -21.831 1.00 80.94 105 TYR A N 1
ATOM 801 C CA . TYR A 1 105 ? 8.238 0.633 -22.840 1.00 80.94 105 TYR A CA 1
ATOM 802 C C . TYR A 1 105 ? 6.824 0.853 -23.370 1.00 80.94 105 TYR A C 1
ATOM 804 O O . TYR A 1 105 ? 6.607 0.766 -24.577 1.00 80.94 105 TYR A O 1
ATOM 812 N N . VAL A 1 106 ? 5.873 1.200 -22.499 1.00 83.19 106 VAL A N 1
ATOM 813 C CA . VAL A 1 106 ? 4.517 1.579 -22.919 1.00 83.19 106 VAL A CA 1
ATOM 814 C C . VAL A 1 106 ? 4.575 2.832 -23.793 1.00 83.19 106 VAL A C 1
ATOM 816 O O . VAL A 1 106 ? 4.068 2.816 -24.910 1.00 83.19 106 VAL A O 1
ATOM 819 N N . LYS A 1 107 ? 5.269 3.888 -23.350 1.00 84.25 107 LYS A N 1
ATOM 820 C CA . LYS A 1 107 ? 5.463 5.109 -24.146 1.00 84.25 107 LYS A CA 1
ATOM 821 C C . LYS A 1 107 ? 6.080 4.804 -25.513 1.00 84.25 107 LYS A C 1
ATOM 823 O O . LYS A 1 107 ? 5.570 5.279 -26.520 1.00 84.25 107 LYS A O 1
ATOM 828 N N . ASN A 1 108 ? 7.131 3.993 -25.567 1.00 82.00 108 ASN A N 1
ATOM 829 C CA . ASN A 1 108 ? 7.803 3.625 -26.812 1.00 82.00 108 ASN A CA 1
ATOM 830 C C . ASN A 1 108 ? 6.931 2.738 -27.711 1.00 82.00 108 ASN A C 1
ATOM 832 O O . ASN A 1 108 ? 7.082 2.783 -28.924 1.00 82.00 108 ASN A O 1
ATOM 836 N N . SER A 1 109 ? 5.993 1.977 -27.148 1.00 84.06 109 SER A N 1
ATOM 837 C CA . SER A 1 109 ? 5.044 1.182 -27.938 1.00 84.06 109 SER A CA 1
ATOM 838 C C . SER A 1 109 ? 4.013 2.054 -28.661 1.00 84.06 109 SER A C 1
ATOM 840 O O . SER A 1 109 ? 3.573 1.697 -29.747 1.00 84.06 109 SER A O 1
ATOM 842 N N . PHE A 1 110 ? 3.632 3.196 -28.077 1.00 87.31 110 PHE A N 1
ATOM 843 C CA . PHE A 1 110 ? 2.631 4.102 -28.659 1.00 87.31 110 PHE A CA 1
ATOM 844 C C . PHE A 1 110 ? 3.232 5.297 -29.413 1.00 87.31 110 PHE A C 1
ATOM 846 O O . PHE A 1 110 ? 2.597 5.827 -30.318 1.00 87.31 110 PHE A O 1
ATOM 853 N N . PHE A 1 111 ? 4.440 5.726 -29.049 1.00 85.62 111 PHE A N 1
ATOM 854 C CA . PHE A 1 111 ? 5.071 6.951 -29.557 1.00 85.62 111 PHE A CA 1
ATOM 855 C C . PHE A 1 111 ? 6.533 6.755 -29.980 1.00 85.62 111 PHE A C 1
ATOM 857 O O . PHE A 1 111 ? 7.223 7.726 -30.284 1.00 85.62 111 PHE A O 1
ATOM 864 N N . GLY A 1 112 ? 7.042 5.522 -29.961 1.00 72.31 112 GLY A N 1
ATOM 865 C CA . GLY A 1 112 ? 8.412 5.233 -30.367 1.00 72.31 112 GLY A CA 1
ATOM 866 C C . GLY A 1 112 ? 8.540 5.163 -31.883 1.00 72.31 112 GLY A C 1
ATOM 867 O O . GLY A 1 112 ? 7.951 4.301 -32.525 1.00 72.31 112 GLY A O 1
ATOM 868 N N . SER A 1 113 ? 9.378 6.028 -32.450 1.00 70.50 113 SER A N 1
ATOM 869 C CA . SER A 1 113 ? 9.913 5.856 -33.801 1.00 70.50 113 SER A CA 1
ATOM 870 C C . SER A 1 113 ? 11.149 4.960 -33.715 1.00 70.50 113 SER A C 1
ATOM 872 O O . SER A 1 113 ? 12.278 5.451 -33.726 1.00 70.50 113 SER A O 1
ATOM 874 N N . ALA A 1 114 ? 10.956 3.651 -33.544 1.00 67.44 114 ALA A N 1
ATOM 875 C CA . ALA A 1 114 ? 12.076 2.721 -33.654 1.00 67.44 114 ALA A CA 1
ATOM 876 C C . ALA A 1 114 ? 12.573 2.709 -35.113 1.00 67.44 114 ALA A C 1
ATOM 878 O O . ALA A 1 114 ? 11.739 2.648 -36.022 1.00 67.44 114 ALA A O 1
ATOM 879 N N . PRO A 1 115 ? 13.896 2.773 -35.361 1.00 68.50 115 PRO A N 1
ATOM 880 C CA . PRO A 1 115 ? 14.419 2.622 -36.710 1.00 68.50 115 PRO A CA 1
ATOM 881 C C . PRO A 1 115 ? 13.982 1.260 -37.272 1.00 68.50 115 PRO A C 1
ATOM 883 O O . PRO A 1 115 ? 13.882 0.287 -36.513 1.00 68.50 115 PRO A O 1
ATOM 886 N N . PRO A 1 116 ? 13.678 1.178 -38.576 1.00 72.19 116 PRO A N 1
ATOM 887 C CA . PRO A 1 116 ? 13.196 -0.054 -39.177 1.00 72.19 116 PRO A CA 1
ATOM 888 C C . PRO A 1 116 ? 14.215 -1.183 -38.964 1.00 72.19 116 PRO A C 1
ATOM 890 O O . PRO A 1 116 ? 15.409 -1.017 -39.197 1.00 72.19 116 PRO A O 1
ATOM 893 N N . LEU A 1 117 ? 13.721 -2.344 -38.514 1.00 70.00 117 LEU A N 1
ATOM 894 C CA . LEU A 1 117 ? 14.516 -3.560 -38.266 1.00 70.00 117 LEU A CA 1
ATOM 895 C C . LEU A 1 117 ? 15.288 -4.022 -39.508 1.00 70.00 117 LEU A C 1
ATOM 897 O O . LEU A 1 117 ? 16.337 -4.650 -39.397 1.00 70.00 117 LEU A O 1
ATOM 901 N N . PHE A 1 118 ? 14.756 -3.698 -40.683 1.00 81.44 118 PHE A N 1
ATOM 902 C CA . PHE A 1 118 ? 15.439 -3.866 -41.949 1.00 81.44 118 PHE A CA 1
ATOM 903 C C . PHE A 1 118 ? 15.945 -2.508 -42.414 1.00 81.44 118 PHE A C 1
ATOM 905 O O . PHE A 1 118 ? 15.171 -1.569 -42.593 1.00 81.44 118 PHE A O 1
ATOM 912 N N . LEU A 1 119 ? 17.256 -2.436 -42.615 1.00 69.88 119 LEU A N 1
ATOM 913 C CA . LEU A 1 119 ? 17.929 -1.304 -43.229 1.00 69.88 119 LEU A CA 1
ATOM 914 C C . LEU A 1 119 ? 17.373 -1.101 -44.640 1.00 69.88 119 LEU A C 1
ATOM 916 O O . LEU A 1 119 ? 17.628 -1.907 -45.532 1.00 69.88 119 LEU A O 1
ATOM 920 N N . THR A 1 120 ? 16.593 -0.041 -44.836 1.00 74.31 120 THR A N 1
ATOM 921 C CA . THR A 1 120 ? 16.130 0.379 -46.167 1.00 74.31 120 THR A CA 1
ATOM 922 C C . THR A 1 120 ? 17.243 1.058 -46.963 1.00 74.31 120 THR A C 1
ATOM 924 O O . THR A 1 120 ? 17.199 1.080 -48.187 1.00 74.31 120 THR A O 1
ATOM 927 N N . GLU A 1 121 ? 18.251 1.579 -46.267 1.00 74.81 121 GLU A N 1
ATOM 928 C CA . GLU A 1 121 ? 19.444 2.207 -46.819 1.00 74.81 121 GLU A CA 1
ATOM 929 C C . GLU A 1 121 ? 20.660 1.802 -45.978 1.00 74.81 121 GLU A C 1
ATOM 931 O O . GLU A 1 121 ? 20.530 1.432 -44.806 1.00 74.81 121 GLU A O 1
ATOM 936 N N . LYS A 1 122 ? 21.849 1.829 -46.585 1.00 68.81 122 LYS A N 1
ATOM 937 C CA . LYS A 1 122 ? 23.109 1.544 -45.899 1.00 68.81 122 LYS A CA 1
ATOM 938 C C . LYS A 1 122 ? 23.286 2.557 -44.766 1.00 68.81 122 LYS A C 1
ATOM 940 O O . LYS A 1 122 ? 23.454 3.740 -45.029 1.00 68.81 122 LYS A O 1
ATOM 945 N N . VAL A 1 123 ? 23.276 2.098 -43.515 1.00 72.62 123 VAL A N 1
ATOM 946 C CA . VAL A 1 123 ? 23.618 2.971 -42.387 1.00 72.62 123 VAL A CA 1
ATOM 947 C C . VAL A 1 123 ? 25.090 3.338 -42.490 1.00 72.62 123 VAL A C 1
ATOM 949 O O . VAL A 1 123 ? 25.976 2.480 -42.454 1.00 72.62 123 VAL A O 1
ATOM 952 N N . GLU A 1 124 ? 25.334 4.631 -42.662 1.00 72.06 124 GLU A N 1
ATOM 953 C CA . GLU A 1 124 ? 26.663 5.211 -42.615 1.00 72.06 124 GLU A CA 1
ATOM 954 C C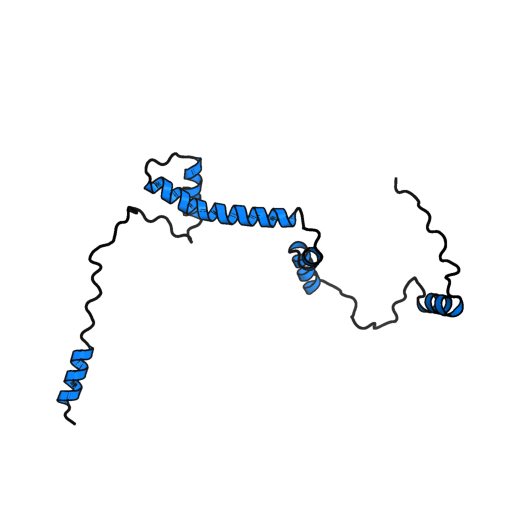 . GLU A 1 124 ? 27.085 5.304 -41.150 1.00 72.06 124 GLU A C 1
ATOM 956 O O . GLU A 1 124 ? 26.575 6.107 -40.371 1.00 72.06 124 GLU A O 1
ATOM 961 N N . HIS A 1 125 ? 27.982 4.409 -40.750 1.00 72.94 125 HIS A N 1
ATOM 962 C CA . HIS A 1 125 ? 28.643 4.492 -39.458 1.00 72.94 125 HIS A CA 1
ATOM 963 C C . HIS A 1 125 ? 29.874 5.391 -39.589 1.00 72.94 125 HIS A C 1
ATOM 965 O O . HIS A 1 125 ? 30.646 5.249 -40.536 1.00 72.94 125 HIS A O 1
ATOM 971 N N . GLU A 1 126 ? 30.079 6.278 -38.613 1.00 73.62 126 GLU A N 1
ATOM 972 C CA . GLU A 1 126 ? 31.261 7.151 -38.522 1.00 73.62 126 GLU A CA 1
ATOM 973 C C . GLU A 1 126 ? 32.572 6.342 -38.536 1.00 73.62 126 GLU A C 1
ATOM 975 O O . GLU A 1 126 ? 33.574 6.748 -39.122 1.00 73.62 126 GLU A O 1
ATOM 980 N N . ALA A 1 127 ? 32.537 5.134 -37.967 1.00 74.06 127 ALA A N 1
ATOM 981 C CA . ALA A 1 127 ? 33.610 4.161 -38.074 1.00 74.06 127 ALA A CA 1
ATOM 982 C C . ALA A 1 127 ? 33.415 3.264 -39.305 1.00 74.06 127 ALA A C 1
ATOM 984 O O . ALA A 1 127 ? 32.433 2.526 -39.418 1.00 74.06 127 ALA A O 1
ATOM 985 N N . ASN A 1 128 ? 34.404 3.258 -40.198 1.00 75.19 128 ASN A N 1
ATOM 986 C CA . ASN A 1 128 ? 34.425 2.381 -41.363 1.00 75.19 128 ASN A CA 1
ATOM 987 C C . ASN A 1 128 ? 34.845 0.956 -40.946 1.00 75.19 128 ASN A C 1
ATOM 989 O O . ASN A 1 128 ? 35.975 0.521 -41.163 1.00 75.19 128 ASN A O 1
ATOM 993 N N . VAL A 1 129 ? 33.919 0.239 -40.300 1.00 80.38 129 VAL A N 1
ATOM 994 C CA . VAL A 1 129 ? 34.093 -1.128 -39.776 1.00 80.38 129 VAL A CA 1
ATOM 995 C C . VAL A 1 129 ? 34.766 -2.097 -40.761 1.00 80.38 129 VAL A C 1
ATOM 997 O O . VAL A 1 129 ? 35.658 -2.820 -40.317 1.00 80.38 129 VAL A O 1
ATOM 1000 N N . PRO A 1 130 ? 34.424 -2.143 -42.069 1.00 79.81 130 PRO A N 1
ATOM 1001 C CA . PRO A 1 130 ? 35.101 -3.061 -42.985 1.00 79.81 130 PRO A CA 1
ATOM 1002 C C . PRO A 1 130 ? 36.589 -2.737 -43.163 1.00 79.81 130 PRO A C 1
ATOM 1004 O O . PRO A 1 130 ? 37.390 -3.664 -43.198 1.00 79.81 130 PRO A O 1
ATOM 1007 N N . ALA A 1 131 ? 36.977 -1.457 -43.186 1.00 79.56 131 ALA A N 1
ATOM 1008 C CA . ALA A 1 131 ? 38.384 -1.060 -43.280 1.00 79.56 131 ALA A CA 1
ATOM 1009 C C . ALA A 1 131 ? 39.162 -1.422 -42.003 1.00 79.56 131 ALA A C 1
ATOM 1011 O O . ALA A 1 131 ? 40.266 -1.951 -42.072 1.00 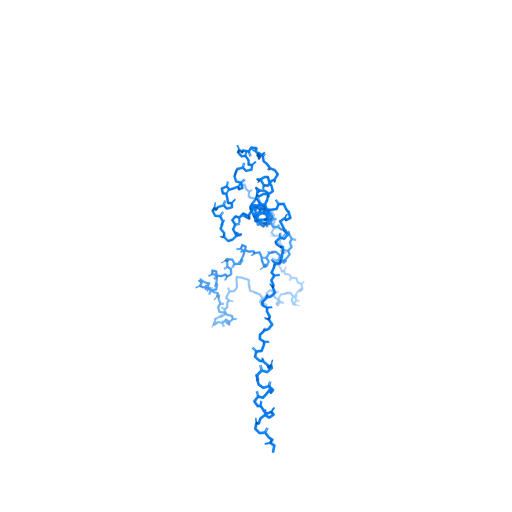79.56 131 ALA A O 1
ATOM 1012 N N . ILE A 1 132 ? 38.547 -1.215 -40.835 1.00 80.31 132 ILE A N 1
ATOM 1013 C CA . ILE A 1 132 ? 39.111 -1.594 -39.530 1.00 80.31 132 ILE A CA 1
ATOM 1014 C C . ILE A 1 132 ? 39.294 -3.118 -39.439 1.00 80.31 132 ILE A C 1
ATOM 1016 O O . ILE A 1 132 ? 40.314 -3.603 -38.949 1.00 80.31 132 ILE A O 1
ATOM 1020 N N . ALA A 1 133 ? 38.315 -3.890 -39.919 1.00 83.12 133 ALA A N 1
ATOM 1021 C CA . ALA A 1 133 ? 38.386 -5.346 -39.947 1.00 83.12 133 ALA A CA 1
ATOM 1022 C C . ALA A 1 133 ? 39.458 -5.851 -40.925 1.00 83.12 133 ALA A C 1
ATOM 1024 O O . ALA A 1 133 ? 40.212 -6.756 -40.580 1.00 83.12 133 ALA A O 1
ATOM 1025 N N . GLU A 1 134 ? 39.558 -5.259 -42.117 1.00 84.88 134 GLU A N 1
ATOM 1026 C CA . GLU A 1 134 ? 40.590 -5.584 -43.106 1.00 84.88 134 GLU A CA 1
ATOM 1027 C C . GLU A 1 134 ? 41.997 -5.303 -42.565 1.00 84.88 134 GLU A C 1
ATOM 1029 O O . GLU A 1 134 ? 42.900 -6.130 -42.709 1.00 84.88 134 GLU A O 1
ATOM 1034 N N . GLU A 1 135 ? 42.170 -4.190 -41.854 1.00 83.00 135 GLU A N 1
ATOM 1035 C CA . GLU A 1 135 ? 43.414 -3.846 -41.171 1.00 83.00 135 GLU A CA 1
ATOM 1036 C C . GLU A 1 135 ? 43.741 -4.866 -40.067 1.00 83.00 135 GLU A C 1
ATOM 1038 O O . GLU A 1 135 ? 44.810 -5.468 -40.068 1.00 83.00 135 GLU A O 1
ATOM 1043 N N . LEU A 1 136 ? 42.790 -5.193 -39.188 1.00 82.00 136 LEU A N 1
ATOM 1044 C CA . LEU A 1 136 ? 42.978 -6.223 -38.158 1.00 82.00 136 LEU A CA 1
ATOM 1045 C C . LEU A 1 136 ? 43.292 -7.612 -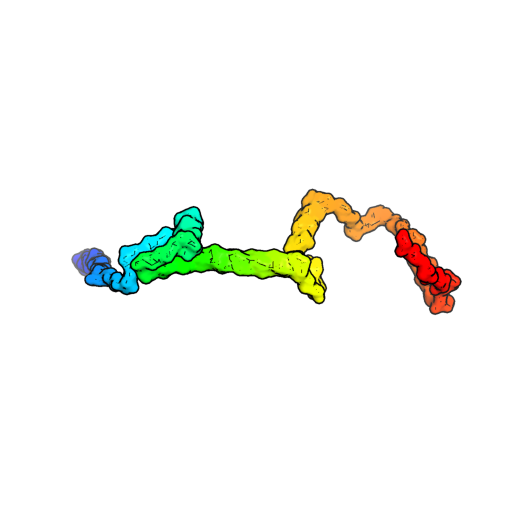38.733 1.00 82.00 136 LEU A C 1
ATOM 1047 O O . LEU A 1 136 ? 44.062 -8.361 -38.135 1.00 82.00 136 LEU A O 1
ATOM 1051 N N . ILE A 1 137 ? 42.720 -7.979 -39.877 1.00 85.31 137 ILE A N 1
ATOM 1052 C CA . ILE A 1 137 ? 42.973 -9.279 -40.511 1.00 85.31 137 ILE A CA 1
ATOM 1053 C C . ILE A 1 137 ? 44.358 -9.301 -41.168 1.00 85.31 137 ILE A C 1
ATOM 1055 O O . ILE A 1 137 ? 45.085 -10.288 -41.036 1.00 85.31 137 ILE A O 1
ATOM 1059 N N . SER A 1 138 ? 44.734 -8.222 -41.856 1.00 83.69 138 SER A N 1
ATOM 1060 C CA . SER A 1 138 ? 45.972 -8.148 -42.637 1.00 83.69 138 SER A CA 1
ATOM 1061 C C . SER A 1 138 ? 47.208 -7.839 -41.788 1.00 83.69 138 SER A C 1
ATOM 1063 O O . SER A 1 138 ? 48.248 -8.472 -41.967 1.00 83.69 138 SER A O 1
ATOM 1065 N N . THR A 1 139 ? 47.108 -6.916 -40.830 1.00 81.12 139 THR A N 1
ATOM 1066 C CA . THR A 1 139 ? 48.246 -6.431 -40.028 1.00 81.12 139 THR A CA 1
ATOM 1067 C C . THR A 1 139 ? 48.173 -6.847 -38.555 1.00 81.12 139 THR A C 1
ATOM 1069 O O . THR A 1 139 ? 49.140 -6.648 -37.815 1.00 81.12 139 THR A O 1
ATOM 1072 N N . ARG A 1 140 ? 47.057 -7.454 -38.107 1.00 78.50 140 ARG A N 1
ATOM 1073 C CA . ARG A 1 140 ? 46.771 -7.821 -36.697 1.00 78.50 140 ARG A CA 1
ATOM 1074 C C . ARG A 1 140 ? 46.877 -6.667 -35.702 1.00 78.50 140 AR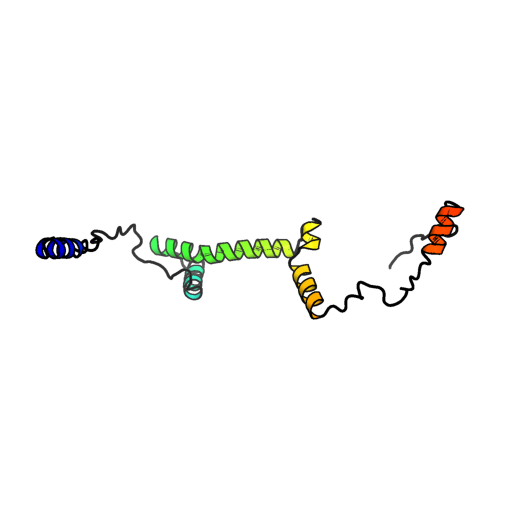G A C 1
ATOM 1076 O O . ARG A 1 140 ? 46.943 -6.911 -34.496 1.00 78.50 140 ARG A O 1
ATOM 1083 N N . ARG A 1 141 ? 46.925 -5.421 -36.172 1.00 74.81 141 ARG A N 1
ATOM 1084 C CA . ARG A 1 141 ? 47.072 -4.221 -35.345 1.00 74.81 141 ARG A CA 1
ATOM 1085 C C . ARG A 1 141 ? 46.349 -3.060 -36.004 1.00 74.81 141 ARG A C 1
ATOM 1087 O O . ARG A 1 141 ? 46.376 -2.929 -37.216 1.00 74.81 141 ARG A O 1
ATOM 1094 N N . LEU A 1 142 ? 45.760 -2.196 -35.190 1.00 74.44 142 LEU A N 1
ATOM 1095 C CA . LEU A 1 142 ? 45.226 -0.922 -35.657 1.00 74.44 142 LEU A CA 1
ATOM 1096 C C . LEU A 1 142 ? 46.355 0.109 -35.625 1.00 74.44 142 LEU A C 1
ATOM 1098 O O . LEU A 1 142 ? 46.899 0.387 -34.556 1.00 74.44 142 LEU A O 1
ATOM 1102 N N . LEU A 1 143 ? 46.706 0.690 -36.771 1.00 67.00 143 LEU A N 1
ATOM 1103 C CA . LEU A 1 143 ? 47.736 1.729 -36.895 1.00 67.00 143 LEU A CA 1
ATOM 1104 C C . LEU A 1 143 ? 47.368 3.004 -36.125 1.00 67.00 143 LEU A C 1
ATOM 1106 O O . LEU A 1 143 ? 48.250 3.775 -35.757 1.00 67.00 143 LEU A O 1
ATOM 1110 N N . LYS A 1 144 ? 46.074 3.208 -35.846 1.00 60.47 144 LYS A N 1
ATOM 1111 C CA . LYS A 1 144 ? 45.530 4.388 -35.157 1.00 60.47 144 LYS A CA 1
ATOM 1112 C C . LYS A 1 144 ? 44.857 4.070 -33.810 1.00 60.47 144 LYS A C 1
ATOM 1114 O O . LYS A 1 144 ? 43.986 4.807 -33.372 1.00 60.47 144 LYS A O 1
ATOM 1119 N N . GLY A 1 145 ? 45.234 2.965 -33.161 1.00 54.22 145 GLY A N 1
ATOM 1120 C CA . GLY A 1 145 ? 44.703 2.539 -31.855 1.00 54.22 145 GLY A CA 1
ATOM 1121 C C . GLY A 1 145 ? 45.528 2.995 -30.644 1.00 54.22 145 GLY A C 1
ATOM 1122 O O . GLY A 1 145 ? 45.570 2.282 -29.644 1.00 54.22 145 GLY A O 1
ATOM 1123 N N . GLY A 1 146 ? 46.246 4.116 -30.749 1.00 48.94 146 GLY A N 1
ATOM 1124 C CA . GLY A 1 146 ? 47.097 4.642 -29.684 1.00 48.94 146 GLY A CA 1
ATOM 1125 C C . GLY A 1 146 ? 46.660 6.034 -29.237 1.00 48.94 146 GLY A C 1
ATOM 1126 O O . GLY A 1 146 ? 46.718 6.962 -30.036 1.00 48.94 146 GLY A O 1
ATOM 1127 N N . SER A 1 147 ? 46.335 6.144 -27.946 1.00 43.28 147 SER A N 1
ATOM 1128 C CA . SER A 1 147 ? 46.108 7.370 -27.165 1.00 43.28 147 SER A CA 1
ATOM 1129 C C . SER A 1 147 ? 44.744 8.048 -27.324 1.00 43.28 147 SER A C 1
ATOM 1131 O O . SER A 1 147 ? 44.606 8.984 -28.101 1.00 43.28 147 SER A O 1
ATOM 1133 N N . ASP A 1 148 ? 43.785 7.643 -26.488 1.00 42.88 148 ASP A N 1
ATOM 1134 C CA . ASP A 1 148 ? 42.884 8.617 -25.858 1.00 42.88 148 ASP A CA 1
ATOM 1135 C C . ASP A 1 148 ? 43.375 8.759 -24.415 1.00 42.88 148 ASP A C 1
ATOM 1137 O O . ASP A 1 148 ? 43.140 7.909 -23.551 1.00 42.88 148 ASP A O 1
ATOM 1141 N N . SER A 1 149 ? 44.230 9.759 -24.229 1.00 42.53 149 SER A N 1
ATOM 1142 C CA . SER A 1 149 ? 44.683 10.244 -22.936 1.00 42.53 149 SER A CA 1
ATOM 1143 C C . SER A 1 149 ? 43.545 10.999 -22.256 1.00 42.53 149 SER A C 1
ATOM 1145 O O . SER A 1 149 ? 42.762 11.684 -22.907 1.00 42.53 149 SER A O 1
ATOM 1147 N N . GLU A 1 150 ? 43.494 10.837 -20.941 1.00 44.25 150 GLU A N 1
ATOM 1148 C CA . GLU A 1 150 ? 42.767 11.645 -19.966 1.00 44.25 150 GLU A CA 1
ATOM 1149 C C . GLU A 1 150 ? 42.769 13.141 -20.326 1.00 44.25 150 GLU A C 1
ATOM 1151 O O . GLU A 1 150 ? 43.842 13.690 -20.538 1.00 44.25 150 GLU A O 1
ATOM 1156 N N . ASP A 1 151 ? 41.595 13.787 -20.341 1.00 40.22 151 ASP A N 1
ATOM 1157 C CA . ASP A 1 151 ? 41.455 15.235 -20.122 1.00 40.22 151 ASP A CA 1
ATOM 1158 C C . ASP A 1 151 ? 40.078 15.560 -19.496 1.00 40.22 151 ASP A C 1
ATOM 1160 O O . ASP A 1 151 ? 39.026 15.599 -20.134 1.00 40.22 151 ASP A O 1
ATOM 1164 N N . GLU A 1 152 ? 40.136 15.662 -18.169 1.00 37.91 152 GLU A N 1
ATOM 1165 C CA . GLU A 1 152 ? 39.461 16.568 -17.229 1.00 37.91 152 GLU A CA 1
ATOM 1166 C C . GLU A 1 152 ? 38.216 17.368 -17.681 1.00 37.91 152 GLU A C 1
ATOM 1168 O O . GLU A 1 152 ? 38.278 18.315 -18.463 1.00 37.91 152 GLU A O 1
ATOM 1173 N N . HIS A 1 153 ? 37.086 17.090 -17.018 1.00 35.38 153 HIS A N 1
ATOM 1174 C CA . HIS A 1 153 ? 35.996 18.050 -16.824 1.00 35.38 153 HIS A CA 1
ATOM 1175 C C . HIS A 1 153 ? 36.231 18.833 -15.520 1.00 35.38 153 HIS A C 1
ATOM 1177 O O . HIS A 1 153 ? 36.155 18.252 -14.434 1.00 35.38 153 HIS A O 1
ATOM 1183 N N . HIS A 1 154 ? 36.461 20.142 -15.642 1.00 37.03 154 HIS A N 1
ATOM 1184 C CA . HIS A 1 154 ? 36.186 21.144 -14.607 1.00 37.03 154 HIS A CA 1
ATOM 1185 C C . HIS A 1 154 ? 34.801 21.763 -14.827 1.00 37.03 154 HIS A C 1
ATOM 1187 O O . HIS A 1 154 ? 34.420 21.951 -16.006 1.00 37.03 154 HIS A O 1
#

pLDDT: mean 77.26, std 15.06, range [35.38, 96.94]

Sequence (154 aa):
MSVLAAVSRQAVRRVQPAPAMRMARRNLGDSVVGPPLTDIPSNAKIAMTFFTKSPMSYGEYKQQCVSLRLFAFIGVTAGCVLSLMINPPKSSYWMRYSPMYGLSYVKNSFFGSAPPLFLTEKVEHEANVPAIAEELISTRRLLKGGSDSEDEHH